Protein AF-W1XKV0-F1 (afdb_monomer_lite)

Structure (mmCIF, N/CA/C/O backbone):
data_AF-W1XKV0-F1
#
_entry.id   AF-W1XKV0-F1
#
loop_
_atom_site.group_PDB
_atom_site.id
_atom_site.type_symbol
_atom_site.label_atom_id
_atom_site.label_alt_id
_atom_site.label_comp_id
_atom_site.label_asym_id
_atom_site.label_entity_id
_atom_site.label_seq_id
_atom_site.pdbx_PDB_ins_code
_atom_site.Cartn_x
_atom_site.Cartn_y
_atom_site.Cartn_z
_atom_site.occupancy
_atom_site.B_iso_or_equiv
_atom_site.auth_seq_id
_atom_site.auth_comp_id
_atom_site.auth_asym_id
_atom_site.auth_atom_id
_atom_site.pdbx_PDB_model_num
ATOM 1 N N . PHE A 1 1 ? 4.841 -11.360 9.092 1.00 73.62 1 PHE A N 1
ATOM 2 C CA . PHE A 1 1 ? 4.545 -10.105 8.379 1.00 73.62 1 PHE A CA 1
ATOM 3 C C . PHE A 1 1 ? 4.592 -8.913 9.335 1.00 73.62 1 PHE A C 1
ATOM 5 O O . PHE A 1 1 ? 3.558 -8.379 9.716 1.00 73.62 1 PHE A O 1
ATOM 12 N N . SER A 1 2 ? 5.799 -8.505 9.739 1.00 92.44 2 SER A N 1
ATOM 13 C CA . SER A 1 2 ? 5.980 -7.550 10.846 1.00 92.44 2 SER A CA 1
ATOM 14 C C . SER A 1 2 ? 5.380 -6.163 10.560 1.00 92.44 2 SER A C 1
ATOM 16 O O . SER A 1 2 ? 4.688 -5.606 11.400 1.00 92.44 2 SER A O 1
ATOM 18 N N . PHE A 1 3 ? 5.548 -5.644 9.338 1.00 95.19 3 PHE A N 1
ATOM 19 C CA . PHE A 1 3 ? 5.114 -4.286 8.990 1.00 95.19 3 PHE A CA 1
ATOM 20 C C . PHE A 1 3 ? 3.599 -4.055 9.118 1.00 95.19 3 PHE A C 1
ATOM 22 O O . PHE A 1 3 ? 3.186 -3.082 9.738 1.00 95.19 3 PHE A O 1
ATOM 29 N N . ILE A 1 4 ? 2.768 -4.949 8.565 1.00 93.81 4 ILE A N 1
ATOM 30 C CA . ILE A 1 4 ? 1.301 -4.813 8.640 1.00 93.81 4 ILE A CA 1
ATOM 31 C C . ILE A 1 4 ? 0.824 -4.957 10.088 1.00 93.81 4 ILE A C 1
ATOM 33 O O . ILE A 1 4 ? -0.008 -4.176 10.536 1.00 93.81 4 ILE A O 1
ATOM 37 N N . GLN A 1 5 ? 1.395 -5.901 10.841 1.00 92.50 5 GLN A N 1
ATOM 38 C CA . GLN A 1 5 ? 1.070 -6.088 12.257 1.00 92.50 5 GLN A CA 1
ATOM 39 C C . GLN A 1 5 ? 1.420 -4.853 13.093 1.00 92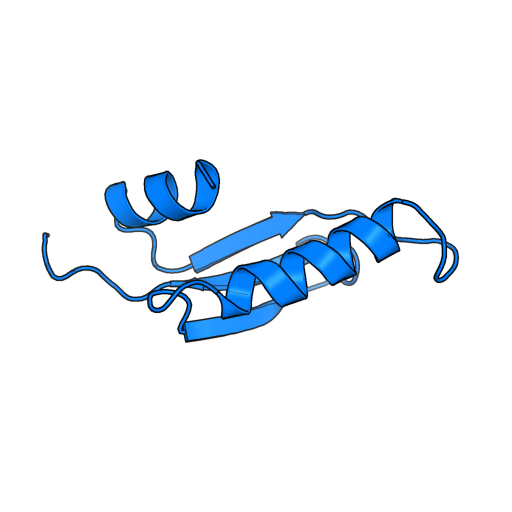.50 5 GLN A C 1
ATOM 41 O O . GLN A 1 5 ? 0.590 -4.407 13.880 1.00 92.50 5 GLN A O 1
ATOM 46 N N . GLN A 1 6 ? 2.598 -4.264 12.874 1.00 94.50 6 GLN A N 1
ATOM 47 C CA . GLN A 1 6 ? 3.000 -3.032 13.548 1.00 94.50 6 GLN A CA 1
ATOM 48 C C . GLN A 1 6 ? 2.090 -1.859 13.167 1.00 94.50 6 GLN A C 1
ATOM 50 O O . GLN A 1 6 ? 1.607 -1.158 14.044 1.00 94.50 6 GLN A O 1
ATOM 55 N N . ALA A 1 7 ? 1.778 -1.685 11.879 1.00 94.75 7 ALA A N 1
ATOM 56 C CA . ALA A 1 7 ? 0.893 -0.615 11.423 1.00 94.75 7 ALA A CA 1
ATOM 57 C C . ALA A 1 7 ? -0.505 -0.692 12.058 1.00 94.75 7 ALA A C 1
ATOM 59 O O . ALA A 1 7 ? -1.079 0.336 12.415 1.00 94.75 7 ALA A O 1
ATOM 60 N N . MET A 1 8 ? -1.041 -1.903 12.231 1.00 92.38 8 MET A N 1
ATOM 61 C CA . MET A 1 8 ? -2.306 -2.115 12.938 1.00 92.38 8 MET A CA 1
ATOM 62 C C . MET A 1 8 ? -2.190 -1.829 14.439 1.00 92.38 8 MET A C 1
ATOM 64 O O . MET A 1 8 ? -3.102 -1.228 15.004 1.00 92.38 8 MET A O 1
ATOM 68 N N . ALA A 1 9 ? -1.082 -2.225 15.077 1.00 92.06 9 ALA A N 1
ATOM 69 C CA . ALA A 1 9 ? -0.815 -1.925 16.485 1.00 92.06 9 ALA A CA 1
ATOM 70 C C . ALA A 1 9 ? -0.678 -0.413 16.741 1.00 92.06 9 ALA A C 1
ATOM 72 O O . ALA A 1 9 ? -1.164 0.086 17.751 1.00 92.06 9 ALA A O 1
ATOM 73 N N . ASP A 1 10 ? -0.105 0.321 15.786 1.00 94.06 10 ASP A N 1
ATOM 74 C CA . ASP A 1 10 ? 0.032 1.781 15.817 1.00 94.06 10 ASP A CA 1
ATOM 75 C C . ASP A 1 10 ? -1.272 2.514 15.431 1.00 94.06 10 ASP A C 1
ATOM 77 O O . ASP A 1 10 ? -1.317 3.745 15.390 1.00 94.06 10 ASP A O 1
ATOM 81 N N . GLY A 1 11 ? -2.345 1.783 15.106 1.00 93.06 11 GLY A N 1
ATOM 82 C CA . GLY A 1 11 ? -3.637 2.355 14.722 1.00 93.06 11 GLY A CA 1
ATOM 83 C C . GLY A 1 11 ? -3.640 3.052 13.355 1.00 93.06 11 GLY A C 1
ATOM 84 O O . GLY A 1 11 ? -4.527 3.871 13.076 1.00 93.06 11 GLY A O 1
ATOM 85 N N . LEU A 1 12 ? -2.668 2.751 12.487 1.00 95.19 12 LEU A N 1
ATOM 86 C CA . LEU A 1 12 ? -2.603 3.306 11.139 1.00 95.19 12 LEU A CA 1
ATOM 87 C C . LEU A 1 12 ? -3.743 2.757 10.282 1.00 95.19 12 LEU A C 1
ATOM 89 O O . LEU A 1 12 ? -4.017 1.561 10.240 1.00 95.19 12 LEU A O 1
ATOM 93 N N . ARG A 1 13 ? -4.392 3.654 9.538 1.00 96.12 13 ARG A N 1
ATOM 94 C CA . ARG A 1 13 ? -5.490 3.292 8.628 1.00 96.12 13 ARG A CA 1
ATOM 95 C C . ARG A 1 13 ? -5.039 3.067 7.197 1.00 96.12 13 ARG A C 1
ATOM 97 O O . ARG A 1 13 ? -5.740 2.416 6.439 1.00 96.12 13 ARG A O 1
ATOM 104 N N . ASN A 1 14 ? -3.908 3.649 6.817 1.00 96.75 14 ASN A N 1
ATOM 105 C CA . ASN A 1 14 ? -3.368 3.544 5.473 1.00 96.75 14 ASN A CA 1
ATOM 106 C C . ASN A 1 14 ? -1.854 3.424 5.557 1.00 96.75 14 ASN A C 1
ATOM 108 O O . ASN A 1 14 ? -1.223 4.139 6.337 1.00 96.75 14 ASN A O 1
ATOM 112 N N . VAL A 1 15 ? -1.281 2.566 4.724 1.00 97.62 15 VAL A N 1
ATOM 113 C CA . VAL A 1 15 ? 0.169 2.431 4.574 1.00 97.62 15 VAL A CA 1
ATOM 114 C C . VAL A 1 15 ? 0.557 2.431 3.101 1.00 97.62 15 VAL A C 1
ATOM 116 O O . VAL A 1 15 ? -0.259 2.151 2.222 1.00 97.62 15 VAL A O 1
ATOM 119 N N . LEU A 1 16 ? 1.817 2.764 2.834 1.00 98.06 16 LEU A N 1
ATOM 120 C CA . LEU A 1 16 ? 2.421 2.731 1.507 1.00 98.06 16 LEU A CA 1
ATOM 121 C C . LEU A 1 16 ? 3.469 1.618 1.479 1.00 98.06 16 LEU A C 1
ATOM 123 O O . LEU A 1 16 ? 4.391 1.626 2.293 1.00 98.06 16 LEU A O 1
ATOM 127 N N . ILE A 1 17 ? 3.351 0.685 0.536 1.00 97.50 17 ILE A N 1
ATOM 128 C CA . ILE A 1 17 ? 4.345 -0.373 0.326 1.00 97.50 17 ILE A CA 1
ATOM 129 C C . ILE A 1 17 ? 5.099 -0.080 -0.964 1.00 97.50 17 ILE A C 1
ATOM 131 O O . ILE A 1 17 ? 4.496 -0.013 -2.031 1.00 97.50 17 ILE A O 1
ATOM 135 N N . ILE A 1 18 ? 6.421 0.063 -0.873 1.00 97.38 18 ILE A N 1
ATOM 136 C CA . ILE A 1 18 ? 7.301 0.300 -2.021 1.00 97.38 18 ILE A CA 1
ATOM 137 C C . ILE A 1 18 ? 7.955 -1.029 -2.405 1.00 97.38 18 ILE A C 1
ATOM 139 O O . ILE A 1 18 ? 8.850 -1.509 -1.717 1.00 97.38 18 ILE A O 1
ATOM 143 N N . HIS A 1 19 ? 7.512 -1.623 -3.509 1.00 95.50 19 HIS A N 1
ATOM 144 C CA . HIS A 1 19 ? 8.070 -2.872 -4.050 1.00 95.50 19 HIS A CA 1
ATOM 145 C C . HIS A 1 19 ? 9.047 -2.636 -5.216 1.00 95.50 19 HIS A C 1
ATOM 147 O O . HIS A 1 19 ? 9.682 -3.569 -5.705 1.00 95.50 19 HIS A O 1
ATOM 153 N N . GLY A 1 20 ? 9.181 -1.385 -5.666 1.00 94.75 20 GLY A N 1
ATOM 154 C CA . GLY A 1 20 ? 10.045 -0.995 -6.775 1.00 94.75 20 GLY A CA 1
ATOM 155 C C . GLY A 1 20 ? 9.390 -1.183 -8.145 1.00 94.75 20 GLY A C 1
ATOM 156 O O . GLY A 1 20 ? 8.347 -1.823 -8.285 1.00 94.75 20 GLY A O 1
ATOM 157 N N . LYS A 1 21 ? 10.011 -0.592 -9.173 1.00 92.25 21 LYS A N 1
ATOM 158 C CA . LYS A 1 21 ? 9.551 -0.650 -10.569 1.00 92.25 21 LYS A CA 1
ATOM 159 C C . LYS A 1 21 ? 10.344 -1.700 -11.341 1.00 92.25 21 LYS A C 1
ATOM 161 O O . LYS A 1 21 ? 11.569 -1.619 -11.412 1.00 92.25 21 LYS A O 1
ATOM 166 N N . GLY A 1 22 ? 9.641 -2.662 -11.928 1.00 88.25 22 GLY A N 1
ATOM 167 C CA . GLY A 1 22 ? 10.229 -3.644 -12.834 1.00 88.25 22 GLY A CA 1
ATOM 168 C C . GLY A 1 22 ? 10.440 -3.082 -14.240 1.00 88.25 22 GLY A C 1
ATOM 169 O O . GLY A 1 22 ? 9.643 -2.266 -14.696 1.00 88.25 22 GLY A O 1
ATOM 170 N N . ARG A 1 23 ? 11.505 -3.515 -14.928 1.00 86.19 23 ARG A N 1
ATOM 171 C CA . ARG A 1 23 ? 11.712 -3.230 -16.366 1.00 86.19 23 ARG A CA 1
ATOM 172 C C . ARG A 1 23 ? 11.009 -4.245 -17.274 1.00 86.19 23 ARG A C 1
ATOM 174 O O . ARG A 1 23 ? 10.689 -3.922 -18.409 1.00 86.19 23 ARG A O 1
ATOM 181 N N . ASP A 1 24 ? 10.764 -5.440 -16.749 1.00 87.94 24 ASP A N 1
ATOM 182 C CA . ASP A 1 24 ? 10.097 -6.567 -17.401 1.00 87.94 24 ASP A CA 1
ATOM 183 C C . ASP A 1 24 ? 9.355 -7.412 -16.347 1.00 87.94 24 ASP A C 1
ATOM 185 O O . ASP A 1 24 ? 9.551 -7.232 -15.137 1.00 87.94 24 ASP A O 1
ATOM 189 N N . ASP A 1 25 ? 8.504 -8.339 -16.781 1.00 81.62 25 ASP A N 1
ATOM 190 C CA . ASP A 1 25 ? 7.654 -9.152 -15.897 1.00 81.62 25 ASP A CA 1
ATOM 191 C C . ASP A 1 25 ? 8.432 -10.098 -14.972 1.00 81.62 25 ASP A C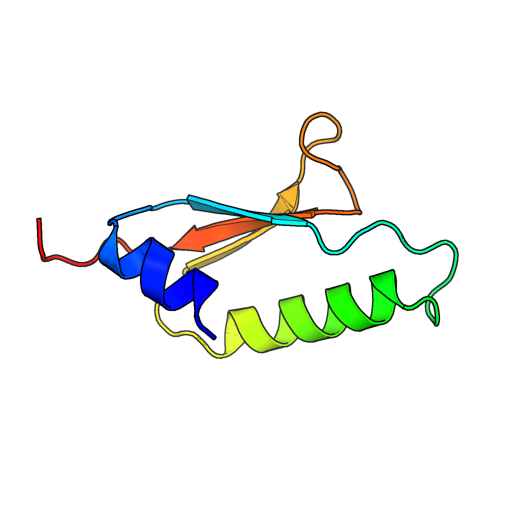 1
ATOM 193 O O . ASP A 1 25 ? 7.950 -10.427 -13.888 1.00 81.62 25 ASP A O 1
ATOM 197 N N . LYS A 1 26 ? 9.643 -10.514 -15.362 1.00 86.19 26 LYS A N 1
ATOM 198 C CA . LYS A 1 26 ? 10.492 -11.429 -14.581 1.00 86.19 26 LYS A CA 1
ATOM 199 C C . LYS A 1 26 ? 11.462 -10.697 -13.655 1.00 86.19 26 LYS A C 1
ATOM 201 O O . LYS A 1 26 ? 12.163 -11.337 -12.872 1.00 86.19 26 LYS A O 1
ATOM 206 N N . SER A 1 27 ? 11.509 -9.370 -13.716 1.00 92.06 27 SER A N 1
ATOM 207 C CA . SER A 1 27 ? 12.335 -8.572 -12.823 1.00 92.06 27 SER A CA 1
ATOM 208 C C . SER A 1 27 ? 11.943 -8.780 -11.360 1.00 92.06 27 SER A C 1
ATOM 210 O O . SER A 1 27 ? 10.772 -8.953 -11.011 1.00 92.06 27 SER A O 1
ATOM 212 N N . HIS A 1 28 ? 12.942 -8.701 -10.481 1.00 91.75 28 HIS A N 1
ATOM 213 C CA . HIS A 1 28 ? 12.766 -8.884 -9.041 1.00 91.75 28 HIS A CA 1
ATOM 214 C C . HIS A 1 28 ? 11.627 -8.018 -8.476 1.00 91.75 28 HIS A C 1
ATOM 216 O O . HIS A 1 28 ? 10.786 -8.514 -7.735 1.00 91.75 28 HIS A 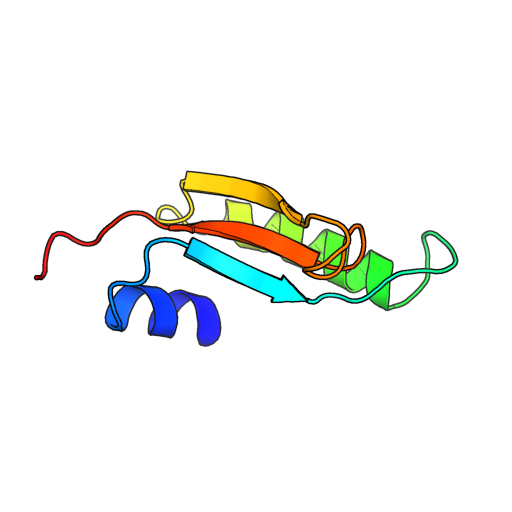O 1
ATOM 222 N N . ALA A 1 29 ? 11.534 -6.754 -8.899 1.00 91.56 29 ALA A N 1
ATOM 223 C CA . ALA A 1 29 ? 10.479 -5.841 -8.464 1.00 91.56 29 ALA A CA 1
ATOM 224 C C . ALA A 1 29 ? 9.062 -6.314 -8.846 1.00 91.56 29 ALA A C 1
ATOM 226 O O . ALA A 1 29 ? 8.135 -6.178 -8.050 1.00 91.56 29 ALA A O 1
ATOM 227 N N . ASN A 1 30 ? 8.877 -6.908 -10.031 1.00 92.25 30 ASN A N 1
ATOM 228 C CA . ASN A 1 30 ? 7.578 -7.451 -10.439 1.00 92.25 30 ASN A CA 1
ATOM 229 C C . ASN A 1 30 ? 7.225 -8.749 -9.705 1.00 92.25 30 ASN A C 1
ATOM 231 O O . ASN A 1 30 ? 6.057 -8.971 -9.373 1.00 92.25 30 ASN A O 1
ATOM 235 N N . ILE A 1 31 ? 8.227 -9.571 -9.387 1.00 94.19 31 ILE A N 1
ATOM 236 C CA . ILE A 1 31 ? 8.046 -10.749 -8.535 1.00 94.19 31 ILE A CA 1
ATOM 237 C C . ILE A 1 31 ? 7.597 -10.309 -7.135 1.00 94.19 31 ILE A C 1
ATOM 239 O O . ILE A 1 31 ? 6.580 -10.791 -6.639 1.00 94.19 31 ILE A O 1
ATOM 243 N N . VAL A 1 32 ? 8.286 -9.334 -6.530 1.00 95.62 32 VAL A N 1
ATOM 244 C CA . VAL A 1 32 ? 7.914 -8.772 -5.220 1.00 95.62 32 VAL A CA 1
ATOM 245 C C . VAL A 1 32 ? 6.516 -8.158 -5.266 1.00 95.62 32 VAL A C 1
ATOM 247 O O . VAL A 1 32 ? 5.704 -8.461 -4.398 1.00 95.62 32 VAL A O 1
ATOM 250 N N . ARG A 1 33 ? 6.183 -7.370 -6.299 1.00 95.25 33 ARG A N 1
ATOM 251 C CA . ARG A 1 33 ? 4.829 -6.821 -6.502 1.00 95.25 33 ARG A CA 1
ATOM 252 C C . ARG A 1 33 ? 3.760 -7.915 -6.498 1.00 95.25 33 ARG A C 1
ATOM 254 O O . ARG A 1 33 ? 2.721 -7.750 -5.865 1.00 95.25 33 ARG A O 1
ATOM 261 N N . SER A 1 34 ? 4.013 -9.020 -7.198 1.00 95.00 34 SER A N 1
ATOM 262 C CA . SER A 1 34 ? 3.071 -10.140 -7.312 1.00 95.00 34 SER A CA 1
ATOM 263 C C . SER A 1 34 ? 2.875 -10.858 -5.974 1.00 95.00 34 SER A C 1
ATOM 265 O O . SER A 1 34 ? 1.742 -11.157 -5.600 1.00 95.00 34 SER A O 1
ATOM 267 N N . TYR A 1 35 ? 3.955 -11.069 -5.216 1.00 96.44 35 TYR A N 1
ATOM 268 C CA . TYR A 1 35 ? 3.868 -11.626 -3.866 1.00 96.44 35 TYR A CA 1
ATOM 269 C C . TYR A 1 35 ? 3.152 -10.692 -2.894 1.00 96.44 35 TYR A C 1
ATOM 271 O O . TYR A 1 35 ? 2.268 -11.145 -2.178 1.00 96.44 35 TYR A O 1
ATOM 279 N N . VAL A 1 36 ? 3.469 -9.394 -2.907 1.00 96.06 36 VAL A N 1
ATOM 280 C CA . VAL A 1 36 ? 2.786 -8.395 -2.072 1.00 96.06 36 VAL A CA 1
ATOM 281 C C . VAL A 1 36 ? 1.288 -8.390 -2.363 1.00 96.06 36 VAL A C 1
ATOM 283 O O . VAL A 1 36 ? 0.501 -8.452 -1.426 1.00 96.06 36 VAL A O 1
ATOM 286 N N . ALA A 1 37 ? 0.882 -8.389 -3.637 1.00 95.69 37 ALA A N 1
ATOM 287 C CA . ALA A 1 37 ? -0.532 -8.437 -4.007 1.00 95.69 37 ALA A CA 1
ATOM 288 C C . ALA A 1 37 ? -1.240 -9.674 -3.432 1.00 95.69 37 ALA A C 1
ATOM 290 O O . ALA A 1 37 ? -2.324 -9.549 -2.873 1.00 95.69 37 ALA A O 1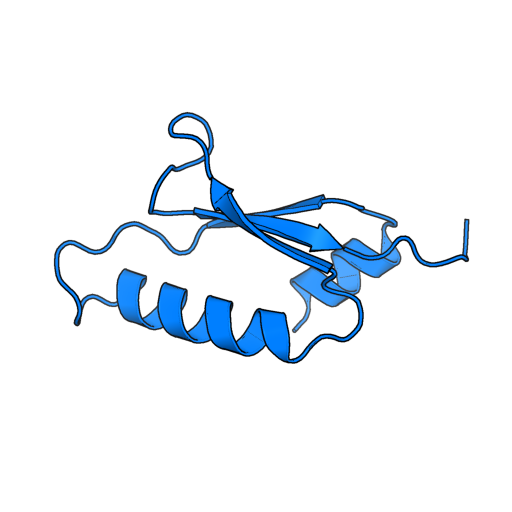
ATOM 291 N N . ARG A 1 38 ? -0.607 -10.851 -3.505 1.00 96.88 38 ARG A N 1
ATOM 292 C CA . ARG A 1 38 ? -1.147 -12.079 -2.910 1.00 96.88 38 ARG A CA 1
ATOM 293 C C . ARG A 1 38 ? -1.210 -11.997 -1.383 1.00 96.88 38 ARG A C 1
ATOM 295 O O . ARG A 1 38 ? -2.260 -12.263 -0.811 1.00 96.88 38 ARG A O 1
ATOM 302 N N . TRP A 1 39 ? -0.120 -11.616 -0.722 1.00 96.31 39 TRP A N 1
ATOM 303 C CA . TRP A 1 39 ? -0.059 -11.564 0.741 1.00 96.31 39 TRP A CA 1
ATOM 304 C C . TRP A 1 39 ? -1.064 -10.582 1.328 1.00 96.31 39 TRP A C 1
ATOM 306 O O . TRP A 1 39 ? -1.653 -10.872 2.358 1.00 96.31 39 TRP A O 1
ATOM 316 N N . LEU A 1 40 ? -1.304 -9.444 0.672 1.00 96.31 40 LEU A N 1
ATOM 317 C CA . LEU A 1 40 ? -2.299 -8.473 1.128 1.00 96.31 40 LEU A CA 1
ATOM 318 C C . LEU A 1 40 ? -3.713 -9.064 1.195 1.00 96.31 40 LEU A C 1
ATOM 320 O O . LEU A 1 40 ? -4.468 -8.682 2.080 1.00 96.31 40 LEU A O 1
ATOM 324 N N . THR A 1 41 ? -4.054 -10.016 0.321 1.00 96.00 41 THR A N 1
ATOM 325 C CA . THR A 1 41 ? -5.354 -10.712 0.366 1.00 96.00 41 THR A CA 1
ATOM 326 C C . THR A 1 41 ? -5.455 -11.767 1.468 1.00 96.00 41 THR A C 1
ATOM 328 O O . THR A 1 41 ? -6.554 -12.217 1.768 1.00 96.00 41 THR A O 1
ATOM 331 N N . GLU A 1 42 ? -4.333 -12.157 2.080 1.00 95.50 42 GLU A N 1
ATOM 332 C CA . GLU A 1 42 ? -4.293 -13.135 3.176 1.00 95.50 42 GLU A CA 1
ATOM 333 C C . GLU A 1 42 ? -4.564 -12.478 4.552 1.00 95.50 42 GLU A C 1
ATOM 335 O O . GLU A 1 42 ? -4.675 -13.185 5.550 1.00 95.50 42 GLU A O 1
ATOM 340 N N . PHE A 1 43 ? -4.691 -11.143 4.628 1.00 93.12 43 PHE A N 1
ATOM 341 C CA . PHE A 1 43 ? -5.038 -10.414 5.856 1.00 93.12 43 PHE A CA 1
ATOM 342 C C . PHE A 1 43 ? -6.502 -9.974 5.873 1.00 93.12 43 PHE A C 1
ATOM 344 O O . PHE A 1 43 ? -6.891 -9.104 5.096 1.00 93.12 43 PHE A O 1
ATOM 351 N N . ASP A 1 44 ? -7.269 -10.444 6.857 1.00 93.38 44 ASP A N 1
ATOM 352 C CA . ASP A 1 44 ? -8.667 -10.022 7.068 1.00 93.38 44 ASP A CA 1
ATOM 353 C C . ASP A 1 44 ? -8.819 -8.515 7.370 1.00 93.38 44 ASP A C 1
ATOM 355 O O . ASP A 1 44 ? -9.876 -7.907 7.148 1.00 93.38 44 ASP A O 1
ATOM 359 N N . ASP A 1 45 ? -7.755 -7.901 7.893 1.00 94.38 45 ASP A N 1
ATOM 360 C CA . ASP A 1 45 ? -7.701 -6.482 8.234 1.00 94.38 45 ASP A CA 1
ATOM 361 C C . ASP A 1 45 ? -7.332 -5.584 7.046 1.00 94.38 45 ASP A C 1
ATOM 363 O O . ASP A 1 45 ? -7.488 -4.364 7.132 1.00 94.38 45 ASP A O 1
ATOM 367 N N . VAL A 1 46 ? -6.875 -6.140 5.921 1.00 96.31 46 VAL A N 1
ATOM 368 C CA . VAL A 1 46 ? -6.662 -5.359 4.696 1.00 96.31 46 VAL A CA 1
ATOM 369 C C . VAL A 1 46 ? -8.004 -5.180 3.992 1.00 96.31 46 VAL A C 1
ATOM 371 O O . VAL A 1 46 ? -8.633 -6.132 3.546 1.00 96.31 46 VAL A O 1
ATOM 374 N N . GLN A 1 47 ? -8.449 -3.930 3.872 1.00 96.88 47 GLN A N 1
ATOM 375 C CA . GLN A 1 47 ? -9.731 -3.591 3.248 1.00 96.88 47 GLN A CA 1
ATOM 376 C C . GLN A 1 47 ? -9.613 -3.452 1.728 1.00 96.88 47 GLN A C 1
ATOM 378 O O . GLN A 1 47 ? -10.510 -3.847 0.989 1.00 96.88 47 GLN A O 1
ATOM 383 N N . ALA A 1 48 ? -8.525 -2.836 1.259 1.00 97.50 48 ALA A N 1
ATOM 384 C CA . ALA A 1 48 ? -8.273 -2.581 -0.155 1.00 97.50 48 ALA A CA 1
ATOM 385 C C . ALA A 1 48 ? -6.801 -2.229 -0.393 1.00 97.50 48 ALA A C 1
ATOM 387 O O . ALA A 1 48 ? -6.104 -1.778 0.519 1.00 97.50 48 ALA A O 1
ATOM 388 N N . TYR A 1 49 ? -6.345 -2.357 -1.639 1.00 97.88 49 TYR A N 1
ATOM 389 C CA . TYR A 1 49 ? -5.074 -1.796 -2.085 1.00 97.88 49 TYR A CA 1
ATOM 390 C C . TYR A 1 49 ? -5.140 -1.346 -3.548 1.00 97.88 49 TYR A C 1
ATOM 392 O O . TYR A 1 49 ? -5.901 -1.889 -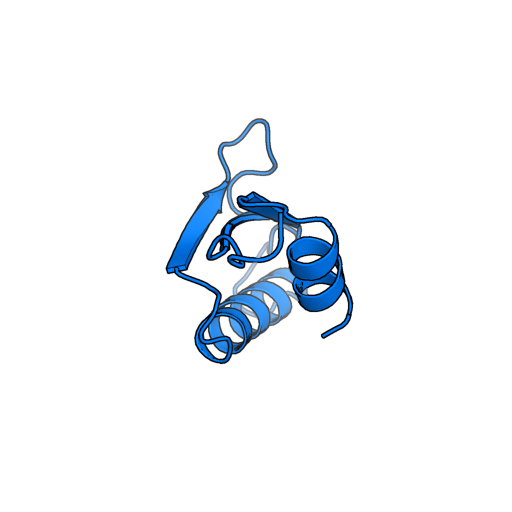4.348 1.00 97.88 49 TYR A O 1
ATOM 400 N N . CYS A 1 50 ? -4.340 -0.344 -3.912 1.00 97.31 50 CYS A N 1
ATOM 401 C CA . CYS A 1 50 ? -4.245 0.165 -5.283 1.00 97.31 50 CYS A CA 1
ATOM 402 C C . CYS A 1 50 ? -2.854 0.745 -5.568 1.00 97.31 50 CYS A C 1
ATOM 404 O O . CYS A 1 50 ? -2.088 1.021 -4.646 1.00 97.31 50 CYS A O 1
ATOM 406 N N . ALA A 1 51 ? -2.502 0.915 -6.844 1.00 96.75 51 ALA A N 1
ATOM 407 C CA . ALA A 1 51 ? -1.229 1.531 -7.219 1.00 96.75 51 ALA A CA 1
ATOM 408 C C . ALA A 1 51 ? -1.118 2.961 -6.664 1.00 96.75 51 ALA A C 1
ATOM 410 O O . ALA A 1 51 ? -2.094 3.713 -6.650 1.00 96.75 51 ALA A O 1
ATOM 411 N N . ALA A 1 52 ? 0.081 3.336 -6.220 1.00 98.06 52 ALA A N 1
ATOM 412 C CA . ALA A 1 52 ? 0.330 4.661 -5.674 1.00 98.06 52 ALA A CA 1
ATOM 413 C C . ALA A 1 52 ? 0.307 5.742 -6.766 1.00 98.06 52 ALA A C 1
ATOM 415 O O . ALA A 1 52 ? 0.540 5.475 -7.949 1.00 98.06 52 ALA A O 1
ATOM 416 N N . LEU A 1 53 ? 0.094 6.997 -6.365 1.00 97.88 53 LEU A N 1
ATOM 417 C CA . LEU A 1 53 ? 0.269 8.138 -7.266 1.00 97.88 53 LEU A CA 1
ATOM 418 C C . LEU A 1 53 ? 1.750 8.314 -7.647 1.00 97.88 53 LEU A C 1
ATOM 420 O O . LEU A 1 53 ? 2.630 7.910 -6.880 1.00 97.88 53 LEU A O 1
ATOM 424 N N . PRO A 1 54 ? 2.069 8.956 -8.792 1.00 97.19 54 PRO A N 1
ATOM 425 C CA . PRO A 1 54 ? 3.452 9.123 -9.246 1.00 97.19 54 PRO A CA 1
ATOM 426 C C . PRO A 1 54 ? 4.393 9.742 -8.203 1.00 97.19 54 PRO A C 1
ATOM 428 O O . PRO A 1 54 ? 5.509 9.254 -8.037 1.00 97.19 54 PRO A O 1
ATOM 431 N N . HIS A 1 55 ? 3.931 10.748 -7.451 1.00 97.19 55 HIS A N 1
ATOM 432 C CA . HIS A 1 55 ? 4.718 11.413 -6.403 1.00 97.19 55 HIS A CA 1
ATOM 433 C C . HIS A 1 55 ? 4.954 10.544 -5.153 1.00 97.19 55 HIS A C 1
ATOM 435 O O . HIS A 1 55 ? 5.833 10.848 -4.357 1.00 97.19 55 HIS A O 1
ATOM 441 N N . HIS A 1 56 ? 4.213 9.443 -5.003 1.00 97.56 56 HIS A N 1
ATOM 442 C CA . HIS A 1 56 ? 4.387 8.440 -3.948 1.00 97.56 56 HIS A CA 1
ATOM 443 C C . HIS A 1 56 ? 4.977 7.118 -4.482 1.00 97.56 56 HIS A C 1
ATOM 445 O O . HIS A 1 56 ? 4.961 6.107 -3.787 1.00 97.56 56 HIS A O 1
ATOM 451 N N . GLY A 1 57 ? 5.503 7.103 -5.714 1.00 94.88 57 GLY A N 1
ATOM 452 C CA . GLY A 1 57 ? 6.197 5.946 -6.296 1.00 94.88 57 GLY A CA 1
ATOM 453 C C . GLY A 1 57 ? 5.519 5.324 -7.519 1.00 94.88 57 GLY A C 1
ATOM 454 O O . GLY A 1 57 ? 6.161 4.551 -8.237 1.00 94.88 57 GLY A O 1
ATOM 455 N N . GLY A 1 58 ? 4.278 5.698 -7.840 1.00 95.88 58 GLY A N 1
ATOM 456 C CA . GLY A 1 58 ? 3.578 5.216 -9.034 1.00 95.88 58 GLY A CA 1
ATOM 457 C C . GLY A 1 58 ? 3.455 3.690 -9.065 1.00 95.88 58 GLY A C 1
ATOM 458 O O . GLY A 1 58 ? 3.231 3.048 -8.047 1.00 95.88 58 GLY A O 1
ATOM 459 N N . SER A 1 59 ? 3.730 3.094 -10.227 1.00 93.94 59 SER A N 1
ATOM 460 C CA . SER A 1 59 ? 3.758 1.636 -10.429 1.00 93.94 59 SER A CA 1
ATOM 461 C C . SER A 1 59 ? 4.783 0.869 -9.584 1.00 93.94 59 SER A C 1
ATOM 463 O O . SER A 1 59 ? 4.820 -0.354 -9.664 1.00 93.94 59 SER A O 1
ATOM 465 N N . GLY A 1 60 ? 5.633 1.557 -8.814 1.00 96.44 60 GLY A N 1
ATOM 466 C CA . GLY A 1 60 ? 6.592 0.938 -7.899 1.00 96.44 60 GLY A CA 1
ATOM 467 C C . GLY A 1 60 ? 6.123 0.854 -6.451 1.00 96.44 60 GLY A C 1
ATOM 468 O O . GLY A 1 60 ? 6.899 0.419 -5.598 1.00 96.44 60 GLY A O 1
ATOM 469 N N . ALA A 1 61 ? 4.905 1.310 -6.164 1.00 97.88 61 ALA A N 1
ATOM 470 C CA . ALA A 1 61 ? 4.336 1.276 -4.831 1.00 97.88 61 ALA A CA 1
ATOM 471 C C . ALA A 1 61 ? 2.812 1.095 -4.865 1.00 97.88 61 ALA A C 1
ATOM 473 O O . ALA A 1 61 ? 2.159 1.365 -5.876 1.00 97.88 61 ALA A O 1
ATOM 474 N N . CYS A 1 62 ? 2.235 0.676 -3.741 1.00 98.00 62 CYS A N 1
ATOM 475 C CA . CYS A 1 62 ? 0.790 0.593 -3.561 1.00 98.00 62 CYS A CA 1
ATOM 476 C C . CYS A 1 62 ? 0.336 1.195 -2.228 1.00 98.00 62 CYS A C 1
ATOM 478 O O . CYS A 1 62 ? 1.005 1.054 -1.201 1.00 98.00 62 CYS A O 1
ATOM 480 N N . TYR A 1 63 ? -0.818 1.860 -2.257 1.00 98.44 63 TYR A N 1
ATOM 481 C CA . TYR A 1 63 ? -1.562 2.190 -1.049 1.00 98.44 63 TYR A CA 1
ATOM 482 C C . TYR A 1 63 ? -2.297 0.955 -0.561 1.00 98.44 63 TYR A C 1
ATOM 484 O O . TYR A 1 63 ? -2.855 0.212 -1.368 1.00 98.44 63 TYR A O 1
ATOM 492 N N . VAL A 1 64 ? -2.339 0.782 0.753 1.00 98.06 64 VAL A N 1
ATOM 493 C CA . VAL A 1 64 ? -3.087 -0.277 1.424 1.00 98.06 64 VAL A CA 1
ATOM 494 C C . VAL A 1 64 ? -3.949 0.364 2.499 1.00 98.06 64 VAL A C 1
ATOM 496 O O . VAL A 1 64 ? -3.428 1.069 3.362 1.00 98.06 64 VAL A O 1
ATOM 499 N N . ALA A 1 65 ? -5.254 0.119 2.443 1.00 97.88 65 ALA A N 1
ATOM 500 C CA . ALA A 1 65 ? -6.210 0.524 3.462 1.00 97.88 65 ALA A CA 1
ATOM 501 C C . ALA A 1 65 ? -6.357 -0.599 4.496 1.00 97.88 65 ALA A C 1
ATOM 503 O O . ALA A 1 65 ? -6.684 -1.734 4.148 1.00 97.88 65 ALA A O 1
ATOM 504 N N . LEU A 1 66 ? -6.133 -0.271 5.764 1.00 96.38 66 LEU A N 1
ATOM 505 C CA . LEU A 1 66 ? -6.221 -1.176 6.907 1.00 96.38 66 LEU A CA 1
ATOM 506 C C . LEU A 1 66 ? -7.483 -0.881 7.711 1.00 96.38 66 LEU A C 1
ATOM 508 O O . LEU A 1 66 ? -7.913 0.270 7.837 1.00 96.38 66 LEU A O 1
ATOM 512 N N . ARG A 1 67 ? -8.116 -1.925 8.238 1.00 94.25 67 ARG A N 1
ATOM 513 C CA . ARG A 1 67 ? -9.249 -1.820 9.152 1.00 94.25 67 ARG A CA 1
ATOM 514 C C . ARG A 1 67 ? -8.783 -1.126 10.424 1.00 94.25 67 ARG A C 1
ATOM 516 O O . ARG A 1 67 ? -7.778 -1.504 11.015 1.00 94.25 67 ARG A O 1
ATOM 523 N N . LYS A 1 68 ? -9.532 -0.113 10.869 1.00 85.62 68 LYS A N 1
ATOM 524 C CA . LYS A 1 68 ? -9.288 0.469 12.189 1.00 85.62 68 LYS A CA 1
ATOM 525 C C . LYS A 1 68 ? -9.661 -0.575 13.241 1.00 85.62 68 LYS A C 1
ATOM 527 O O . LYS A 1 68 ? -10.829 -0.945 13.349 1.00 85.62 68 LYS A O 1
ATOM 532 N N . THR A 1 69 ? -8.685 -1.015 14.020 1.00 72.31 69 THR A N 1
ATOM 533 C CA . THR A 1 69 ? -8.921 -1.821 15.216 1.00 72.31 69 THR A CA 1
ATOM 534 C C . THR A 1 69 ? -9.647 -0.964 16.260 1.00 72.31 69 THR A C 1
ATOM 536 O O . THR A 1 69 ? -9.379 0.227 16.419 1.00 72.31 69 THR A O 1
ATOM 539 N N . ALA A 1 70 ? -10.639 -1.550 16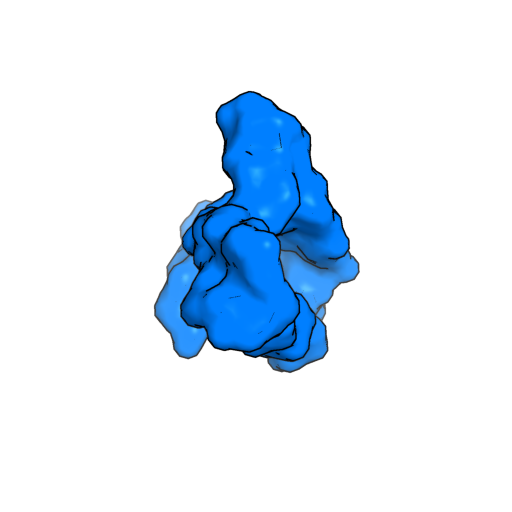.939 1.00 64.12 70 ALA A N 1
ATOM 540 C CA . ALA A 1 70 ? -11.503 -0.855 17.904 1.00 64.12 70 ALA A CA 1
ATOM 541 C C . ALA A 1 70 ? -10.768 -0.402 19.180 1.00 64.12 70 ALA A C 1
ATOM 543 O O . ALA A 1 70 ? -11.357 0.254 20.032 1.00 64.12 70 ALA A O 1
ATOM 544 N N . GLN A 1 71 ? -9.492 -0.759 19.311 1.00 56.69 71 GLN A N 1
ATOM 545 C CA . GLN A 1 71 ? -8.660 -0.445 20.457 1.00 56.69 71 GLN A CA 1
ATOM 546 C C . GLN A 1 71 ? -7.985 0.914 20.230 1.00 56.69 71 GLN A C 1
ATOM 548 O O . GLN A 1 71 ? -6.849 0.996 19.775 1.00 56.69 71 GLN A O 1
ATOM 553 N N . ALA A 1 72 ? -8.744 1.980 20.481 1.00 47.03 72 ALA A N 1
ATOM 554 C CA . ALA A 1 72 ? -8.257 3.345 20.653 1.00 47.03 72 ALA A CA 1
ATOM 555 C C . ALA A 1 72 ? -9.025 3.991 21.805 1.00 47.03 72 ALA A C 1
ATOM 557 O O . ALA A 1 72 ? -10.272 3.873 21.787 1.00 47.03 72 ALA A O 1
#

Radius of gyration: 12.78 Å; chains: 1; bounding box: 24×24×38 Å

Foldseek 3Di:
DPPVVVCQVVQHFKDKAFLADDPDCPDSSNVSVVVVVVVLVVDPQWPDKDADDVVSPGNRMMMTGGHGDPPD

Secondary structure (DSSP, 8-state):
-HHHHHHHHTT-SEEEEE----SSTTSHHHHHHHHHHHHHHT-TTEEEEEEPPGGGTGGGEEEEEEPPPS--

pLDDT: mean 92.44, std 9.12, range [47.03, 98.44]

InterPro domains:
  IPR002625 Smr domain [PF01713] (2-67)
  IPR002625 Smr domain [PS50828] (1-67)
  IPR036063 Smr domain superfamily [G3DSA:3.30.1370.110] (1-72)
  IPR036063 Smr domain superfamily [SSF160443] (3-67)

Organism: NCBI:txid408170

Sequence (72 aa):
FSFIQQAMADGLRNVLIIHGKGRDDKSHANIVRSYVARWLTEFDDVQAYCAALPHHGGSGACYVALRKTAQA